Protein AF-A0AAQ1YKL6-F1 (afdb_monomer_lite)

Structure (mmCIF, N/CA/C/O backbone):
data_AF-A0AAQ1YKL6-F1
#
_entry.id   AF-A0AAQ1YKL6-F1
#
loop_
_atom_site.group_PDB
_atom_site.id
_atom_site.type_symbol
_atom_site.label_atom_id
_atom_site.label_alt_id
_atom_site.label_comp_id
_atom_site.label_asym_id
_atom_site.label_entity_id
_atom_site.label_seq_id
_atom_site.pdbx_PDB_ins_code
_atom_site.Cartn_x
_atom_site.Cartn_y
_atom_site.Cartn_z
_atom_site.occupancy
_atom_site.B_iso_or_equiv
_atom_site.auth_seq_id
_atom_site.auth_comp_id
_atom_site.auth_asym_id
_atom_site.auth_atom_id
_atom_site.pdbx_PDB_model_num
ATOM 1 N N . MET A 1 1 ? 1.219 -21.264 14.085 1.00 47.34 1 MET A N 1
ATOM 2 C CA . MET A 1 1 ? 1.296 -19.941 13.429 1.00 47.34 1 MET A CA 1
ATOM 3 C C . MET A 1 1 ? -0.102 -19.553 12.994 1.00 47.34 1 MET A C 1
ATOM 5 O O . MET A 1 1 ? -0.696 -20.276 12.204 1.00 47.34 1 MET A O 1
ATOM 9 N N . GLU A 1 2 ? -0.640 -18.471 13.542 1.00 54.31 2 GLU A N 1
ATOM 10 C CA . GLU A 1 2 ? -1.923 -17.916 13.110 1.00 54.31 2 GLU A CA 1
ATOM 11 C C . GLU A 1 2 ? -1.745 -17.286 11.718 1.00 54.31 2 GLU A C 1
ATOM 13 O O . GLU A 1 2 ? -0.848 -16.464 11.514 1.00 54.31 2 GLU A O 1
ATOM 18 N N . LYS A 1 3 ? -2.526 -17.730 10.726 1.00 55.81 3 LYS A N 1
ATOM 19 C CA . LYS A 1 3 ? -2.453 -17.190 9.361 1.00 55.81 3 LYS A CA 1
ATOM 20 C C . LYS A 1 3 ? -3.127 -15.819 9.344 1.00 55.81 3 LYS A C 1
ATOM 22 O O . LYS A 1 3 ? -4.348 -15.736 9.400 1.00 55.81 3 LYS A O 1
ATOM 27 N N . LYS A 1 4 ? -2.331 -14.755 9.264 1.00 84.19 4 LYS A N 1
ATOM 28 C CA . LYS A 1 4 ? -2.825 -13.380 9.109 1.00 84.19 4 LYS A CA 1
ATOM 29 C C . LYS A 1 4 ? -3.202 -13.101 7.650 1.00 84.19 4 LYS A C 1
ATOM 31 O O . LYS A 1 4 ? -2.571 -13.630 6.735 1.00 84.19 4 LYS A O 1
ATOM 36 N N . LEU A 1 5 ? -4.229 -12.278 7.435 1.00 92.19 5 LEU A N 1
ATOM 37 C CA . LEU A 1 5 ? -4.699 -11.899 6.101 1.00 92.19 5 LEU A CA 1
ATOM 38 C C . LEU A 1 5 ? -3.696 -10.955 5.420 1.00 92.19 5 LEU A C 1
ATOM 40 O O . LEU A 1 5 ? -3.274 -9.956 6.004 1.00 92.19 5 LEU A O 1
ATOM 44 N N . TYR A 1 6 ? -3.354 -11.248 4.167 1.00 93.38 6 TYR A N 1
ATOM 45 C CA . TYR A 1 6 ? -2.577 -10.367 3.298 1.00 93.38 6 TYR A CA 1
ATOM 46 C C . TYR A 1 6 ? -3.411 -9.991 2.075 1.00 93.38 6 TYR A C 1
ATOM 48 O O . TYR A 1 6 ? -3.956 -10.871 1.410 1.00 93.38 6 TYR A O 1
ATOM 56 N N . ILE A 1 7 ? -3.483 -8.697 1.760 1.00 93.75 7 ILE A N 1
ATOM 57 C CA . ILE A 1 7 ? -4.203 -8.180 0.593 1.00 93.75 7 ILE A CA 1
ATOM 58 C C . ILE A 1 7 ? -3.242 -7.354 -0.263 1.00 93.75 7 ILE A C 1
ATOM 60 O O . ILE A 1 7 ? -2.720 -6.329 0.175 1.00 93.75 7 ILE A O 1
ATOM 64 N N . GLY A 1 8 ? -3.035 -7.793 -1.502 1.00 92.44 8 GLY A N 1
ATOM 65 C CA . GLY A 1 8 ? -2.326 -7.035 -2.529 1.00 92.44 8 GLY A CA 1
ATOM 66 C C . GLY A 1 8 ? -3.311 -6.414 -3.515 1.00 92.44 8 GLY A C 1
ATOM 67 O O . GLY A 1 8 ? -4.251 -7.078 -3.946 1.00 92.44 8 GLY A O 1
ATOM 68 N N . ALA A 1 9 ? -3.092 -5.156 -3.888 1.00 91.81 9 ALA A N 1
ATOM 69 C CA . ALA A 1 9 ? -3.887 -4.468 -4.898 1.00 91.81 9 ALA A CA 1
ATOM 70 C C . ALA A 1 9 ? -2.993 -3.666 -5.851 1.00 91.81 9 ALA A C 1
ATOM 72 O O . ALA A 1 9 ? -2.009 -3.058 -5.431 1.00 91.81 9 ALA A O 1
ATOM 73 N N . HIS A 1 10 ? -3.362 -3.645 -7.130 1.00 90.44 10 HIS A N 1
ATOM 74 C CA . HIS A 1 10 ? -2.651 -2.921 -8.185 1.00 90.44 10 HIS A CA 1
ATOM 75 C C . HIS A 1 10 ? -3.596 -1.977 -8.928 1.00 90.44 10 HIS A C 1
ATOM 77 O O . HIS A 1 10 ? -4.768 -2.314 -9.126 1.00 90.44 10 HIS A O 1
ATOM 83 N N . SER A 1 11 ? -3.094 -0.807 -9.337 1.00 89.50 11 SER A N 1
ATOM 84 C CA . SER A 1 11 ? -3.822 0.138 -10.191 1.00 89.50 11 SER A CA 1
ATOM 85 C C . SER A 1 11 ? -5.205 0.485 -9.619 1.00 89.50 11 SER A C 1
ATOM 87 O O . SER A 1 11 ? -5.340 0.853 -8.453 1.00 89.50 11 SER A O 1
ATOM 89 N N . ARG A 1 12 ? -6.276 0.329 -10.401 1.00 90.94 12 ARG A N 1
ATOM 90 C CA . ARG A 1 12 ? -7.665 0.546 -9.962 1.00 90.94 12 ARG A CA 1
ATOM 91 C C . ARG A 1 12 ? -8.132 -0.433 -8.883 1.00 90.94 12 ARG A C 1
ATOM 93 O O . ARG A 1 12 ? -9.046 -0.097 -8.136 1.00 90.94 12 ARG A O 1
ATOM 100 N N . GLY A 1 13 ? -7.487 -1.588 -8.720 1.00 93.50 13 GLY A N 1
ATOM 101 C CA . GLY A 1 13 ? -7.752 -2.485 -7.592 1.00 93.50 13 GLY A CA 1
ATOM 102 C C . GLY A 1 13 ? -7.527 -1.802 -6.238 1.00 93.50 13 GLY A C 1
ATOM 103 O O . GLY A 1 13 ? -8.208 -2.119 -5.262 1.00 93.50 13 GLY A O 1
ATOM 104 N N . THR A 1 14 ? -6.643 -0.797 -6.173 1.00 95.25 14 THR A N 1
ATOM 105 C CA . THR A 1 14 ? -6.430 -0.020 -4.944 1.00 95.25 14 THR A CA 1
ATOM 106 C C . THR A 1 14 ? -7.623 0.877 -4.612 1.00 95.25 14 THR A C 1
ATOM 108 O O . THR A 1 14 ? -7.855 1.149 -3.438 1.00 95.25 14 THR A O 1
ATOM 111 N N . LEU A 1 15 ? -8.402 1.322 -5.610 1.00 95.56 15 LEU A N 1
ATOM 112 C CA . LEU A 1 15 ? -9.647 2.073 -5.390 1.00 95.56 15 LEU A CA 1
ATOM 113 C C . LEU A 1 15 ? -10.720 1.177 -4.787 1.00 95.56 15 LEU A C 1
ATOM 115 O O . LEU A 1 15 ? -11.360 1.568 -3.815 1.00 95.56 15 LEU A O 1
ATOM 119 N N . THR A 1 16 ? -10.872 -0.041 -5.310 1.00 97.38 16 THR A N 1
ATOM 120 C CA . THR A 1 16 ? -11.785 -1.038 -4.737 1.00 97.38 16 THR A CA 1
ATOM 121 C C . THR A 1 16 ? -11.442 -1.304 -3.276 1.00 97.38 16 THR A C 1
ATOM 123 O O . THR A 1 16 ? -12.320 -1.246 -2.417 1.00 97.38 16 THR A O 1
ATOM 126 N N . LEU A 1 17 ? -10.157 -1.511 -2.975 1.00 97.69 17 LEU A N 1
ATOM 127 C CA . LEU A 1 17 ? -9.702 -1.743 -1.607 1.00 97.69 17 LEU A CA 1
ATOM 128 C C . LEU A 1 17 ? -9.906 -0.516 -0.704 1.00 97.69 17 LEU A C 1
ATOM 130 O O . LEU A 1 17 ? -10.394 -0.656 0.412 1.00 97.69 17 LEU A O 1
ATOM 134 N N 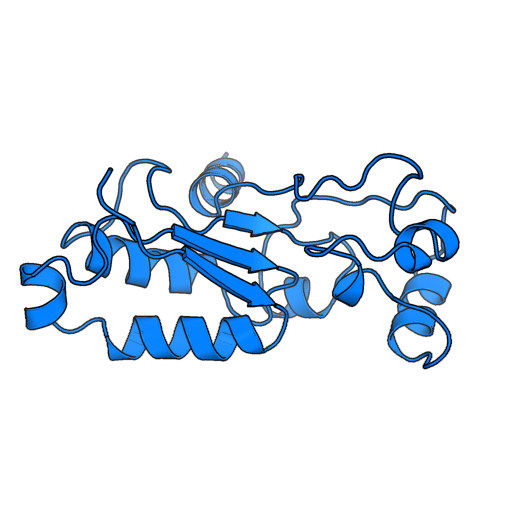. SER A 1 18 ? -9.597 0.691 -1.184 1.00 97.94 18 SER A N 1
ATOM 135 C CA . SER A 1 18 ? -9.833 1.933 -0.435 1.00 97.94 18 SER A CA 1
ATOM 136 C C . SER A 1 18 ? -11.320 2.148 -0.123 1.00 97.94 18 SER A C 1
ATOM 138 O O . SER A 1 18 ? -11.669 2.503 1.004 1.00 97.94 18 SER A O 1
ATOM 140 N N . ASN A 1 19 ? -12.205 1.867 -1.083 1.00 98.25 19 ASN A N 1
ATOM 141 C CA . ASN A 1 19 ? -13.651 1.938 -0.889 1.00 98.25 19 ASN A CA 1
ATOM 142 C C . ASN A 1 19 ? -14.144 0.889 0.113 1.00 98.25 19 ASN A C 1
ATOM 144 O O . ASN A 1 19 ? -14.964 1.214 0.968 1.00 98.25 19 ASN A O 1
ATOM 148 N N . ALA A 1 20 ? -13.618 -0.337 0.056 1.00 98.38 20 ALA A N 1
ATOM 149 C CA . ALA A 1 20 ? -13.939 -1.374 1.030 1.00 98.38 20 ALA A CA 1
ATOM 150 C C . ALA A 1 20 ? -13.523 -0.957 2.449 1.00 98.38 20 ALA A C 1
ATOM 152 O O . ALA A 1 20 ? -14.341 -1.019 3.362 1.00 98.38 20 ALA A O 1
ATOM 153 N N . LEU A 1 21 ? -12.297 -0.447 2.629 1.00 98.44 21 LEU A N 1
ATOM 154 C CA . LEU A 1 21 ? -11.830 0.074 3.919 1.00 98.44 21 LEU A CA 1
ATOM 155 C C . LEU A 1 21 ? -12.739 1.195 4.432 1.00 98.44 21 LEU A C 1
ATOM 157 O O . LEU A 1 21 ? -13.136 1.172 5.591 1.00 98.44 21 LEU A O 1
ATOM 161 N N . LYS A 1 22 ? -13.134 2.133 3.563 1.00 98.44 22 LYS A N 1
ATOM 162 C CA . LYS A 1 22 ? -14.062 3.214 3.918 1.00 98.44 22 LYS A CA 1
ATOM 163 C C . LYS A 1 22 ? -15.415 2.682 4.400 1.00 98.44 22 LYS A C 1
ATOM 165 O O . LYS A 1 22 ? -15.925 3.171 5.400 1.00 98.44 22 LYS A O 1
ATOM 170 N N . VAL A 1 23 ? -16.005 1.720 3.689 1.00 98.31 23 VAL A N 1
ATOM 171 C CA . VAL A 1 23 ? -17.316 1.142 4.042 1.00 98.31 23 VAL A CA 1
ATOM 172 C C . VAL A 1 23 ? -17.238 0.336 5.338 1.00 98.31 23 VAL A C 1
ATOM 174 O O . VAL A 1 23 ? -18.164 0.381 6.141 1.00 98.31 23 VAL A O 1
ATOM 177 N N . LEU A 1 24 ? -16.128 -0.369 5.570 1.00 98.19 24 LEU A N 1
ATOM 178 C CA . LEU A 1 24 ? -15.915 -1.140 6.794 1.00 98.19 24 LEU A CA 1
ATOM 179 C C . LEU A 1 24 ? -15.691 -0.263 8.032 1.00 98.19 24 LEU A C 1
ATOM 181 O O . LEU A 1 24 ? -15.839 -0.775 9.137 1.00 98.19 24 LEU A O 1
ATOM 185 N N . ASN A 1 25 ? -15.351 1.018 7.871 1.00 97.56 25 ASN A N 1
ATOM 186 C CA . ASN A 1 25 ? -14.958 1.940 8.939 1.00 97.56 25 ASN A CA 1
ATOM 187 C C . ASN A 1 25 ? -16.148 2.448 9.786 1.00 97.56 25 ASN A C 1
ATOM 189 O O . ASN A 1 25 ? -16.381 3.652 9.893 1.00 97.56 25 ASN A O 1
ATOM 193 N N . THR A 1 26 ? -16.915 1.517 10.354 1.00 98.25 26 THR A N 1
ATOM 194 C CA . THR A 1 26 ? -18.060 1.737 11.251 1.00 98.25 26 THR A CA 1
ATOM 195 C C . THR A 1 26 ? -17.646 1.570 12.712 1.00 98.25 26 THR A C 1
ATOM 197 O O . THR A 1 26 ? -16.746 0.783 13.002 1.00 98.25 26 THR A O 1
ATOM 200 N N . GLU A 1 27 ? -18.319 2.250 13.646 1.00 97.62 27 GLU A N 1
ATOM 201 C CA . GLU A 1 27 ? -17.987 2.209 15.085 1.00 97.62 27 GLU A CA 1
ATOM 202 C C . GLU A 1 27 ? -17.870 0.776 15.633 1.00 97.62 27 GLU A C 1
ATOM 204 O O . GLU A 1 27 ? -16.881 0.439 16.286 1.00 97.62 27 GLU A O 1
ATOM 209 N N . ASP A 1 28 ? -18.809 -0.101 15.270 1.00 98.19 28 ASP A N 1
ATOM 210 C CA . ASP A 1 28 ? -18.797 -1.516 15.654 1.00 98.19 28 ASP A CA 1
ATOM 211 C C . ASP A 1 28 ? -17.538 -2.258 15.184 1.00 98.19 28 ASP A C 1
ATOM 213 O O . ASP A 1 28 ? -16.965 -3.067 15.920 1.00 98.19 28 ASP A O 1
ATOM 217 N N . ASN A 1 29 ? -17.101 -2.011 13.947 1.00 98.25 29 ASN A N 1
ATOM 218 C CA . ASN A 1 29 ? -15.919 -2.657 13.379 1.00 98.25 29 ASN A CA 1
ATOM 219 C C . ASN A 1 29 ? -14.624 -2.095 13.971 1.00 98.25 29 ASN A C 1
ATOM 221 O O . ASN A 1 29 ? -13.659 -2.844 14.143 1.00 98.25 29 ASN A O 1
ATOM 225 N N . LEU A 1 30 ? -14.613 -0.806 14.324 1.00 97.38 30 LEU A N 1
ATOM 226 C CA . LEU A 1 30 ? -13.504 -0.176 15.039 1.00 97.38 30 LEU A CA 1
ATOM 227 C C . LEU A 1 30 ? -13.345 -0.767 16.442 1.00 97.38 30 LEU A C 1
ATOM 229 O O . LEU A 1 30 ? -12.240 -1.158 16.818 1.00 97.38 30 LEU A O 1
ATOM 233 N N . ALA A 1 31 ? -14.447 -0.909 17.187 1.00 97.31 31 ALA A N 1
ATOM 234 C CA . ALA A 1 31 ? -14.450 -1.505 18.523 1.00 97.31 31 ALA A CA 1
ATOM 235 C C . ALA A 1 31 ? -13.930 -2.952 18.508 1.00 97.31 31 ALA A C 1
ATOM 237 O O . ALA A 1 31 ? -13.173 -3.361 19.390 1.00 97.31 31 ALA A O 1
ATOM 238 N N . LYS A 1 32 ? -14.279 -3.711 17.461 1.00 97.44 32 LYS A N 1
ATOM 239 C CA . LYS A 1 32 ? -13.815 -5.091 17.245 1.00 97.44 32 LYS A CA 1
ATOM 240 C C . LYS A 1 32 ? -12.392 -5.186 16.698 1.00 97.44 32 LYS A C 1
ATOM 242 O O . LYS A 1 32 ? -11.858 -6.290 16.648 1.00 97.44 32 LYS A O 1
ATOM 247 N N . LYS A 1 33 ? -11.786 -4.070 16.270 1.00 97.06 33 LYS A N 1
ATOM 248 C CA . LYS A 1 33 ? -10.508 -4.051 15.540 1.00 97.06 33 LYS A CA 1
ATOM 249 C C . LYS A 1 33 ? -10.533 -5.054 14.385 1.00 97.06 33 LYS A C 1
ATOM 251 O O . LYS A 1 33 ? -9.654 -5.908 14.274 1.00 97.06 33 LYS A O 1
ATOM 256 N N . LEU A 1 34 ? -11.586 -4.974 13.567 1.00 97.31 34 LEU A N 1
ATOM 257 C CA . LEU A 1 34 ? -11.961 -5.990 12.577 1.00 97.31 34 LEU A CA 1
ATOM 258 C C . LEU A 1 34 ? -10.790 -6.478 11.709 1.00 97.31 34 LEU A C 1
ATOM 260 O O . LEU A 1 34 ? -10.743 -7.652 11.354 1.00 97.31 34 LEU A O 1
ATOM 264 N N . LEU A 1 35 ? -9.856 -5.591 11.357 1.00 96.56 35 LEU A N 1
ATOM 265 C CA . LEU A 1 35 ? -8.727 -5.909 10.481 1.00 96.56 35 LEU A CA 1
ATOM 266 C C . LEU A 1 35 ? -7.399 -6.068 11.227 1.00 96.56 35 LEU A C 1
ATOM 268 O O . LEU A 1 35 ? -6.340 -6.001 10.599 1.00 96.56 35 LEU A O 1
ATOM 272 N N . SER A 1 36 ? -7.418 -6.287 12.544 1.00 95.56 36 SER A N 1
ATOM 273 C CA . SER A 1 36 ? -6.201 -6.477 13.337 1.00 95.56 36 SER A CA 1
ATOM 274 C C . SER A 1 36 ? -5.295 -7.556 12.731 1.00 95.56 36 SER A C 1
ATOM 276 O O . SER A 1 36 ? -5.740 -8.637 12.348 1.00 95.56 36 SER A O 1
ATOM 278 N N . GLY A 1 37 ? -4.008 -7.238 12.579 1.00 92.81 37 GLY A N 1
ATOM 279 C CA . GLY A 1 37 ? -3.021 -8.128 11.964 1.00 92.81 37 GLY A CA 1
ATOM 280 C C . GLY A 1 37 ? -3.084 -8.247 10.434 1.00 92.81 37 GLY A C 1
ATOM 281 O O . GLY A 1 37 ? -2.220 -8.912 9.866 1.00 92.81 37 GLY A O 1
ATOM 282 N N . THR A 1 38 ? -4.038 -7.603 9.752 1.00 95.06 38 THR A N 1
ATOM 283 C CA . THR A 1 38 ? -4.109 -7.603 8.280 1.00 95.06 38 THR A CA 1
ATOM 284 C C . THR A 1 38 ? -2.969 -6.786 7.688 1.00 95.06 38 THR A C 1
ATOM 286 O O . THR A 1 38 ? -2.739 -5.656 8.103 1.00 95.06 38 THR A O 1
ATOM 289 N N . THR A 1 39 ? -2.282 -7.324 6.683 1.00 95.00 39 THR A N 1
ATOM 290 C CA . THR A 1 39 ? -1.259 -6.596 5.918 1.00 95.00 39 THR A CA 1
ATOM 291 C C . THR A 1 39 ? -1.808 -6.198 4.556 1.00 95.00 39 THR A C 1
ATOM 293 O O . THR A 1 39 ? -2.378 -7.031 3.852 1.00 95.00 39 THR A O 1
ATOM 296 N N . ILE A 1 40 ? -1.603 -4.940 4.160 1.00 95.81 40 ILE A N 1
ATOM 297 C CA . ILE A 1 40 ? -2.031 -4.427 2.856 1.00 95.81 40 ILE A CA 1
ATOM 298 C C . ILE A 1 40 ? -0.832 -3.881 2.080 1.00 95.81 40 ILE A C 1
ATOM 300 O O . ILE A 1 40 ? -0.044 -3.094 2.610 1.00 95.81 40 ILE A O 1
ATOM 304 N N . LYS A 1 41 ? -0.731 -4.270 0.804 1.00 93.75 41 LYS A N 1
ATOM 305 C CA . LYS A 1 41 ? 0.198 -3.692 -0.172 1.00 93.75 41 LYS A CA 1
ATOM 306 C C . LYS A 1 41 ? -0.566 -3.093 -1.352 1.00 93.75 41 LYS A C 1
ATOM 308 O O . LYS A 1 41 ? -1.412 -3.759 -1.948 1.00 93.75 41 LYS A O 1
ATOM 313 N N . MET A 1 42 ? -0.236 -1.857 -1.713 1.00 93.44 42 MET A N 1
ATOM 314 C CA . MET A 1 42 ? -0.790 -1.150 -2.868 1.00 93.44 42 MET A CA 1
ATOM 315 C C . MET A 1 42 ? 0.322 -0.786 -3.858 1.00 93.44 42 MET A C 1
ATOM 317 O O . MET A 1 42 ? 1.308 -0.153 -3.488 1.00 93.44 42 MET A O 1
ATOM 321 N N . VAL A 1 43 ? 0.158 -1.184 -5.118 1.00 90.38 43 VAL A N 1
ATOM 322 C CA . VAL A 1 43 ? 1.154 -1.010 -6.187 1.00 90.38 43 VAL A CA 1
ATOM 323 C C . VAL A 1 43 ? 0.574 -0.157 -7.310 1.00 90.38 43 VAL A C 1
ATOM 325 O O . VAL A 1 43 ? -0.549 -0.416 -7.742 1.00 90.38 43 VAL A O 1
ATOM 328 N N . GLY A 1 44 ? 1.316 0.851 -7.778 1.00 88.69 44 GLY A N 1
ATOM 329 C CA . GLY A 1 44 ? 0.828 1.816 -8.777 1.00 88.69 44 GLY A CA 1
ATOM 330 C C . GLY A 1 44 ? -0.567 2.362 -8.432 1.00 88.69 44 GLY A C 1
ATOM 331 O O . GLY A 1 44 ? -1.484 2.246 -9.245 1.00 88.69 44 GLY A O 1
ATOM 332 N N . PRO A 1 45 ? -0.801 2.825 -7.189 1.00 91.94 45 PRO A N 1
ATOM 333 C CA . PRO A 1 45 ? -2.148 3.046 -6.681 1.00 91.94 45 PRO A CA 1
ATOM 334 C C . PRO A 1 45 ? -2.873 4.182 -7.401 1.00 91.94 45 PRO A C 1
ATOM 336 O O . PRO A 1 45 ? -2.400 5.315 -7.430 1.00 91.94 45 PRO A O 1
ATOM 339 N N . ALA A 1 46 ? -4.092 3.901 -7.865 1.00 92.00 46 ALA A N 1
ATOM 340 C CA . ALA A 1 46 ? -5.033 4.931 -8.314 1.00 92.00 46 ALA A CA 1
ATOM 341 C C . ALA A 1 46 ? -5.779 5.604 -7.143 1.00 92.00 46 ALA A C 1
ATOM 343 O O . ALA A 1 46 ? -6.435 6.627 -7.316 1.00 92.00 46 ALA A O 1
ATOM 344 N N . ALA A 1 47 ? -5.718 5.011 -5.947 1.00 94.56 47 ALA A N 1
ATOM 345 C CA . ALA A 1 47 ? -6.334 5.546 -4.735 1.00 94.56 47 ALA A CA 1
ATOM 346 C C . ALA A 1 47 ? -5.379 6.476 -3.985 1.00 94.56 47 ALA A C 1
ATOM 348 O O . ALA A 1 47 ? -4.169 6.292 -4.051 1.00 94.56 47 ALA A O 1
ATOM 349 N N . ASN A 1 48 ? -5.915 7.396 -3.182 1.00 96.25 48 ASN A N 1
ATOM 350 C CA . ASN A 1 48 ? -5.118 8.114 -2.189 1.00 96.25 48 ASN A CA 1
ATOM 351 C C . ASN A 1 48 ? -4.755 7.155 -1.040 1.00 96.25 48 ASN A C 1
ATOM 353 O O . ASN A 1 48 ? -5.604 6.824 -0.204 1.00 96.25 48 ASN A O 1
ATOM 357 N N . VAL A 1 49 ? -3.501 6.693 -1.012 1.00 97.00 49 VAL A N 1
ATOM 358 C CA . VAL A 1 49 ? -3.053 5.666 -0.061 1.00 97.00 49 VAL A CA 1
ATOM 359 C C . VAL A 1 49 ? -3.004 6.202 1.365 1.00 97.00 49 VAL A C 1
ATOM 361 O O . VAL A 1 49 ? -3.365 5.474 2.281 1.00 97.00 49 VAL A O 1
ATOM 364 N N . THR A 1 50 ? -2.661 7.476 1.571 1.00 96.62 50 THR A N 1
ATOM 365 C CA . THR A 1 50 ? -2.676 8.103 2.905 1.00 96.62 50 THR A CA 1
ATOM 366 C C . THR A 1 50 ? -4.062 8.034 3.535 1.00 96.62 50 THR A C 1
ATOM 368 O O . THR A 1 50 ? -4.211 7.648 4.691 1.00 96.62 50 THR A O 1
ATOM 371 N N . ARG A 1 51 ? -5.103 8.347 2.758 1.00 96.88 51 ARG A N 1
ATOM 372 C CA . ARG A 1 51 ? -6.488 8.258 3.228 1.00 96.88 51 ARG A CA 1
ATOM 373 C C . ARG A 1 51 ? -6.907 6.813 3.496 1.00 96.88 51 ARG A C 1
ATOM 375 O O . ARG A 1 51 ? -7.551 6.547 4.507 1.00 96.88 51 ARG A O 1
ATOM 382 N N . ALA A 1 52 ? -6.564 5.890 2.597 1.00 98.00 52 ALA A N 1
ATOM 383 C CA . ALA A 1 52 ? -6.847 4.470 2.794 1.00 98.00 52 ALA A CA 1
ATOM 384 C C . ALA A 1 52 ? -6.170 3.926 4.065 1.00 98.00 52 ALA A C 1
ATOM 386 O O . ALA A 1 52 ? -6.756 3.119 4.784 1.00 98.00 52 ALA A O 1
ATOM 387 N N . ASP A 1 53 ? -4.963 4.404 4.359 1.00 98.06 53 ASP A N 1
ATOM 388 C CA . ASP A 1 53 ? -4.178 3.998 5.516 1.00 98.06 53 ASP A CA 1
ATOM 389 C C . ASP A 1 53 ? -4.781 4.465 6.843 1.00 98.06 53 ASP A C 1
ATOM 391 O O . ASP A 1 53 ? -4.760 3.696 7.800 1.00 98.06 53 ASP A O 1
ATOM 395 N N . GLY A 1 54 ? -5.395 5.653 6.883 1.00 97.88 54 GLY A N 1
ATOM 396 C CA . GLY A 1 54 ? -6.169 6.114 8.044 1.00 97.88 54 GLY A CA 1
ATOM 397 C C . GLY A 1 54 ? -7.343 5.183 8.369 1.00 97.88 54 GLY A C 1
ATOM 398 O O . GLY A 1 54 ? -7.496 4.742 9.506 1.00 97.88 54 GLY A O 1
ATOM 399 N N . TYR A 1 55 ? -8.113 4.762 7.356 1.00 98.38 55 TYR A N 1
ATOM 400 C CA . TYR A 1 55 ? -9.178 3.767 7.560 1.00 98.38 55 TYR A CA 1
ATOM 401 C C . TYR A 1 55 ? -8.626 2.435 8.078 1.00 98.38 55 TYR A C 1
ATOM 403 O O . TYR A 1 55 ? -9.143 1.876 9.043 1.00 98.38 55 TYR A O 1
ATOM 411 N N . LEU A 1 56 ? -7.541 1.931 7.476 1.00 98.38 56 LEU A N 1
ATOM 412 C CA . LEU A 1 56 ? -6.904 0.700 7.944 1.00 98.38 56 LEU A CA 1
ATOM 413 C C . LEU A 1 56 ? -6.408 0.833 9.391 1.00 98.38 56 LEU A C 1
ATOM 415 O O . LEU A 1 56 ? -6.552 -0.106 10.168 1.00 98.38 56 LEU A O 1
ATOM 419 N N . SER A 1 57 ? -5.854 1.989 9.762 1.00 98.12 57 SER A N 1
ATOM 420 C CA . SER A 1 57 ? -5.375 2.262 11.117 1.00 98.12 57 SER A CA 1
ATOM 421 C C . SER A 1 57 ? -6.476 2.093 12.151 1.00 98.12 57 SER A C 1
ATOM 423 O O . SER A 1 57 ? -6.310 1.373 13.144 1.00 98.12 57 SER A O 1
ATOM 425 N N . GLN A 1 58 ? -7.606 2.751 11.900 1.00 98.06 58 GLN A N 1
ATOM 426 C CA . GLN A 1 58 ? -8.763 2.686 12.773 1.00 98.06 58 GLN A CA 1
ATOM 427 C C . GLN A 1 58 ? -9.278 1.244 12.834 1.00 98.06 58 GLN A C 1
ATOM 429 O O . GLN A 1 58 ? -9.470 0.709 13.923 1.00 98.06 58 GLN A O 1
ATOM 434 N N . LEU A 1 59 ? -9.390 0.558 11.695 1.00 98.00 59 LEU A N 1
ATO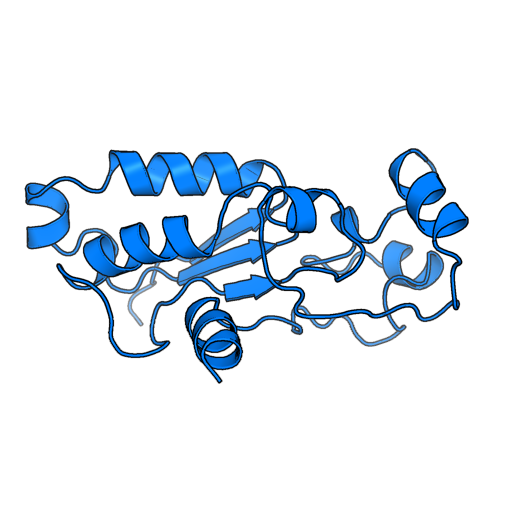M 435 C CA . LEU A 1 59 ? -9.849 -0.835 11.632 1.00 98.00 59 LEU A CA 1
ATOM 436 C C . LEU A 1 59 ? -8.901 -1.846 12.294 1.00 98.00 59 LEU A C 1
ATOM 438 O O . LEU A 1 59 ? -9.348 -2.916 12.703 1.00 98.00 59 LEU A O 1
ATOM 442 N N . GLN A 1 60 ? -7.606 -1.546 12.402 1.00 97.12 60 GLN A N 1
ATOM 443 C CA . GLN A 1 60 ? -6.617 -2.413 13.053 1.00 97.12 60 GLN A CA 1
ATOM 444 C C . GLN A 1 60 ? -6.496 -2.165 14.559 1.00 97.12 60 GLN A C 1
ATOM 446 O O . GLN A 1 60 ? -6.191 -3.095 15.310 1.00 97.12 60 GLN A O 1
ATOM 451 N N . THR A 1 61 ? -6.671 -0.917 15.001 1.00 96.19 61 THR A N 1
ATOM 452 C CA . THR A 1 61 ? -6.296 -0.495 16.363 1.00 96.19 61 THR A CA 1
ATOM 453 C C . THR A 1 61 ? -7.443 0.120 17.166 1.00 96.19 61 THR A C 1
ATOM 455 O O . THR A 1 61 ? -7.328 0.244 18.386 1.00 96.19 61 THR A O 1
ATOM 458 N N . GLY A 1 62 ? -8.546 0.472 16.505 1.00 96.62 62 GLY A N 1
ATOM 459 C CA . GLY A 1 62 ? -9.656 1.259 17.044 1.00 96.62 62 GLY A CA 1
ATOM 460 C C . GLY A 1 62 ? -9.413 2.774 17.023 1.00 96.62 62 GLY A C 1
ATOM 461 O O . GLY A 1 62 ? -10.270 3.524 17.476 1.00 96.62 62 GLY A O 1
ATOM 462 N N . LYS A 1 63 ? -8.251 3.241 16.542 1.00 95.19 63 LYS A N 1
ATOM 463 C CA . LYS A 1 63 ? -7.867 4.663 16.503 1.00 95.19 63 LYS A CA 1
ATOM 464 C C . LYS A 1 63 ? -6.824 4.958 15.416 1.00 95.19 63 LYS A C 1
ATOM 466 O O . LYS A 1 63 ? -6.383 4.073 14.684 1.00 95.19 63 LYS A O 1
ATOM 471 N N . GLU A 1 64 ? -6.408 6.215 15.310 1.00 93.94 64 GLU A N 1
ATOM 472 C CA . GLU A 1 64 ? -5.253 6.578 14.484 1.00 93.94 64 GLU A CA 1
ATOM 473 C C . GLU A 1 64 ? -3.948 6.038 15.087 1.00 93.94 64 GLU A C 1
ATOM 475 O O . GLU A 1 64 ? -3.719 6.105 16.301 1.00 93.94 64 GLU A O 1
ATOM 480 N N . ARG A 1 65 ? -3.092 5.478 14.231 1.00 92.69 65 ARG A N 1
ATOM 481 C CA . ARG A 1 65 ? -1.811 4.884 14.602 1.00 92.69 65 ARG A CA 1
ATOM 482 C C . ARG A 1 65 ? -0.759 5.970 14.733 1.00 92.69 65 ARG A C 1
ATOM 484 O O . ARG A 1 65 ? -0.795 6.994 14.058 1.00 92.69 65 ARG A O 1
ATOM 491 N N . THR A 1 66 ? 0.222 5.709 15.583 1.00 92.56 66 THR A N 1
ATOM 492 C CA . THR A 1 66 ? 1.340 6.624 15.844 1.00 92.56 66 THR A CA 1
ATOM 493 C C . THR A 1 66 ? 2.682 6.073 15.366 1.00 92.56 66 THR A C 1
ATOM 495 O O . THR A 1 66 ? 3.691 6.770 15.443 1.00 92.56 66 THR A O 1
ATOM 498 N N . THR A 1 67 ? 2.703 4.837 14.867 1.00 93.75 67 THR A N 1
ATOM 499 C CA . THR A 1 67 ? 3.884 4.147 14.337 1.00 93.75 67 THR A CA 1
ATOM 500 C C . THR A 1 67 ? 3.586 3.614 12.936 1.00 93.75 67 THR A C 1
ATOM 502 O O . THR A 1 67 ? 2.432 3.577 12.514 1.00 93.75 67 THR A O 1
ATOM 505 N N . SER A 1 68 ? 4.616 3.187 12.202 1.00 93.94 68 SER A N 1
ATOM 506 C CA . SER A 1 68 ? 4.458 2.589 10.870 1.00 93.94 68 SER A CA 1
ATOM 507 C C . SER A 1 68 ? 3.929 1.149 10.894 1.00 93.94 68 SER A C 1
ATOM 509 O O . SER A 1 68 ? 3.620 0.604 9.833 1.00 93.94 68 SER A O 1
ATOM 511 N N . ASP A 1 69 ? 3.799 0.526 12.071 1.00 94.19 69 ASP A N 1
ATOM 512 C CA . ASP A 1 69 ? 3.351 -0.863 12.177 1.00 94.19 69 ASP A CA 1
ATOM 513 C C . ASP A 1 69 ? 1.916 -1.029 11.652 1.00 94.19 69 ASP A C 1
ATOM 515 O O . ASP A 1 69 ? 1.007 -0.255 11.966 1.00 94.19 69 ASP A O 1
ATOM 519 N N . GLY A 1 70 ? 1.730 -2.026 10.787 1.00 93.50 70 GLY A N 1
ATOM 520 C CA . GLY A 1 70 ? 0.470 -2.278 10.087 1.00 93.50 70 GLY A CA 1
ATOM 521 C C . GLY A 1 70 ? 0.072 -1.248 9.017 1.00 93.50 70 GLY A C 1
ATOM 522 O O . GLY A 1 70 ? -0.981 -1.430 8.405 1.00 93.50 70 GLY A O 1
ATOM 523 N N . SER A 1 71 ? 0.874 -0.203 8.764 1.00 97.44 71 SER A N 1
ATOM 524 C CA . SER A 1 71 ? 0.601 0.789 7.711 1.00 97.44 71 SER A CA 1
ATOM 525 C C . SER A 1 71 ? 0.674 0.168 6.312 1.00 97.44 71 SER A C 1
ATOM 527 O O . SER A 1 71 ? 1.448 -0.761 6.056 1.00 97.44 71 SER A O 1
ATOM 529 N N . ILE A 1 72 ? -0.138 0.691 5.389 1.00 97.19 72 ILE A N 1
ATOM 530 C CA . ILE A 1 72 ? -0.160 0.254 3.995 1.00 97.19 72 ILE A CA 1
ATOM 531 C C . ILE A 1 72 ? 1.232 0.414 3.388 1.00 97.19 72 ILE A C 1
ATOM 533 O O . ILE A 1 72 ? 1.835 1.492 3.395 1.00 97.19 72 ILE A O 1
ATOM 537 N N . ARG A 1 73 ? 1.714 -0.682 2.803 1.00 95.06 73 ARG A N 1
ATOM 538 C CA . ARG A 1 73 ? 2.971 -0.732 2.060 1.00 95.06 73 ARG A CA 1
ATOM 539 C C . ARG A 1 73 ? 2.685 -0.274 0.635 1.00 95.06 73 ARG A C 1
ATOM 541 O O . ARG A 1 73 ? 1.832 -0.851 -0.037 1.00 95.06 73 ARG A O 1
ATOM 548 N N . ILE A 1 74 ? 3.361 0.773 0.185 1.00 92.94 74 ILE A N 1
ATOM 549 C CA . ILE A 1 74 ? 3.184 1.354 -1.144 1.00 92.94 74 ILE A CA 1
ATOM 550 C C . ILE A 1 74 ? 4.410 1.087 -2.006 1.00 92.94 74 ILE A C 1
ATOM 552 O O . ILE A 1 74 ? 5.542 1.222 -1.549 1.00 92.94 74 ILE A O 1
ATOM 556 N N . GLU A 1 75 ? 4.168 0.743 -3.265 1.00 90.06 75 GLU A N 1
ATOM 557 C CA . GLU A 1 75 ? 5.170 0.730 -4.325 1.00 90.06 75 GLU A CA 1
ATOM 558 C C . GLU A 1 75 ? 4.663 1.606 -5.475 1.00 90.06 75 GLU A C 1
ATOM 560 O O . GLU A 1 75 ? 3.596 1.345 -6.036 1.00 90.06 75 GLU A O 1
ATOM 565 N N . ASN A 1 76 ? 5.384 2.684 -5.782 1.00 88.94 76 ASN A N 1
ATOM 566 C CA . ASN A 1 76 ? 4.939 3.677 -6.754 1.00 88.94 76 ASN A CA 1
ATOM 567 C C . ASN A 1 76 ? 6.123 4.334 -7.473 1.00 88.94 76 ASN A C 1
ATOM 569 O O . ASN A 1 76 ? 7.166 4.589 -6.866 1.00 88.94 76 ASN A O 1
ATOM 573 N N . HIS A 1 77 ? 5.949 4.656 -8.752 1.00 86.56 77 HIS A N 1
ATOM 574 C CA . HIS A 1 77 ? 7.003 5.240 -9.577 1.00 86.56 77 HIS A CA 1
ATOM 575 C C . HIS A 1 77 ? 6.843 6.747 -9.727 1.00 86.56 77 HIS A C 1
ATOM 577 O O . HIS A 1 77 ? 5.741 7.244 -9.945 1.00 86.56 77 HIS A O 1
ATOM 583 N N . ALA A 1 78 ? 7.958 7.478 -9.731 1.00 86.12 78 ALA A N 1
ATOM 584 C CA . ALA A 1 78 ? 7.973 8.934 -9.913 1.00 86.12 78 ALA A CA 1
ATOM 585 C C . ALA A 1 78 ? 7.412 9.417 -11.262 1.00 86.12 78 ALA A C 1
ATOM 587 O O . ALA A 1 78 ? 7.139 10.598 -11.440 1.00 86.12 78 ALA A O 1
ATOM 588 N N . SER A 1 79 ? 7.274 8.519 -12.233 1.00 81.25 79 SER A N 1
ATOM 589 C CA . SER A 1 79 ? 6.722 8.806 -13.563 1.00 81.25 79 SER A CA 1
ATOM 590 C C . SER A 1 79 ? 5.460 8.005 -13.872 1.00 81.25 79 SER A C 1
ATOM 592 O O . SER A 1 79 ? 5.072 7.948 -15.031 1.00 81.25 79 SER A O 1
ATOM 594 N N . ASP A 1 80 ? 4.848 7.362 -12.873 1.00 81.94 80 ASP A N 1
ATOM 595 C CA . ASP A 1 80 ? 3.538 6.734 -13.042 1.00 81.94 80 ASP A CA 1
ATOM 596 C C . ASP A 1 80 ? 2.437 7.801 -12.889 1.00 81.94 80 ASP A C 1
ATOM 598 O O . ASP A 1 80 ? 2.191 8.272 -11.772 1.00 81.94 80 ASP A O 1
ATOM 602 N N . PRO A 1 81 ? 1.755 8.203 -13.978 1.00 77.44 81 PRO A N 1
ATOM 603 C CA . PRO A 1 81 ? 0.727 9.232 -13.911 1.00 77.44 81 PRO A CA 1
ATOM 604 C C . PRO A 1 81 ? -0.470 8.809 -13.056 1.00 77.44 81 PRO A C 1
ATOM 606 O O . PRO A 1 81 ? -1.101 9.673 -12.458 1.00 77.44 81 PRO A O 1
ATOM 609 N N . VAL A 1 82 ? -0.772 7.511 -12.931 1.00 81.19 82 VAL A N 1
ATOM 610 C CA . VAL A 1 82 ? -1.880 7.037 -12.087 1.00 81.19 82 VAL A CA 1
ATOM 611 C C . VAL A 1 82 ? -1.563 7.288 -10.613 1.00 81.19 82 VAL A C 1
ATOM 613 O O . VAL A 1 82 ? -2.387 7.849 -9.888 1.00 81.19 82 VAL A O 1
ATOM 616 N N . GLY A 1 83 ? -0.341 6.952 -10.190 1.00 78.75 83 GLY A N 1
ATOM 617 C CA . GLY A 1 83 ? 0.151 7.230 -8.842 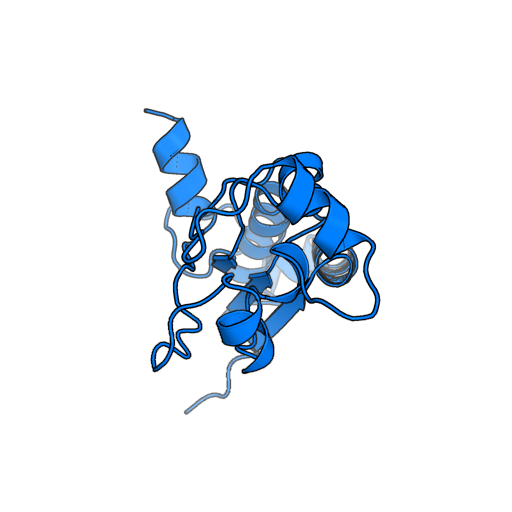1.00 78.75 83 GLY A CA 1
ATOM 618 C C . GLY A 1 83 ? 0.200 8.726 -8.522 1.00 78.75 83 GLY A C 1
ATOM 619 O O . GLY A 1 83 ? -0.190 9.132 -7.424 1.00 78.75 83 GLY A O 1
ATOM 620 N N . ILE A 1 84 ? 0.623 9.544 -9.492 1.00 80.88 84 ILE A N 1
ATOM 621 C CA . ILE A 1 84 ? 0.662 11.012 -9.382 1.00 80.88 84 ILE A CA 1
ATOM 622 C C . ILE A 1 84 ? -0.751 11.587 -9.233 1.00 80.88 84 ILE A C 1
ATOM 624 O O . ILE A 1 84 ? -0.987 12.387 -8.329 1.00 80.88 84 ILE A O 1
ATOM 628 N N . LEU A 1 85 ? -1.703 11.157 -10.067 1.00 80.69 85 LEU A N 1
ATOM 629 C CA . LEU A 1 85 ? -3.102 11.595 -9.992 1.00 80.69 85 LEU A CA 1
ATOM 630 C C . LEU A 1 85 ? -3.758 11.200 -8.662 1.00 80.69 85 LEU A C 1
ATOM 632 O O . LEU A 1 85 ? -4.555 11.960 -8.118 1.00 80.69 85 LEU A O 1
ATOM 636 N N . GLY A 1 86 ? -3.386 10.046 -8.102 1.00 79.06 86 GLY A N 1
ATOM 637 C CA . GLY A 1 86 ? -3.797 9.626 -6.759 1.00 79.06 86 GLY A CA 1
ATOM 638 C C . GLY A 1 86 ? -3.159 10.429 -5.613 1.00 79.06 86 GLY A C 1
ATOM 639 O O . GLY A 1 86 ? -3.530 10.228 -4.456 1.00 79.06 86 GLY A O 1
ATOM 640 N N . GLY A 1 87 ? -2.213 11.330 -5.909 1.00 85.81 87 GLY A N 1
ATOM 641 C CA . GLY A 1 87 ? -1.481 12.137 -4.927 1.00 85.81 87 GLY A CA 1
ATOM 642 C C . GLY A 1 87 ? -0.433 11.347 -4.139 1.00 85.81 87 GLY A C 1
ATOM 643 O O . GLY A 1 87 ? -0.034 11.755 -3.044 1.00 85.81 87 GLY A O 1
ATOM 644 N N . ASN A 1 88 ? -0.005 10.196 -4.655 1.00 91.69 88 ASN A N 1
ATOM 645 C CA . ASN A 1 88 ? 0.836 9.275 -3.909 1.00 91.69 88 ASN A CA 1
ATOM 646 C C . ASN A 1 88 ? 2.327 9.602 -4.067 1.00 91.69 88 ASN A C 1
ATOM 648 O O . ASN A 1 88 ? 2.786 9.904 -5.169 1.00 91.69 88 ASN A O 1
ATOM 652 N N . PRO A 1 89 ? 3.119 9.513 -2.984 1.00 90.62 89 PRO A N 1
ATOM 653 C CA . PRO A 1 89 ? 4.570 9.624 -3.077 1.00 90.62 89 PRO A CA 1
ATOM 654 C C . PRO A 1 89 ? 5.152 8.508 -3.950 1.00 90.62 89 PRO A C 1
ATOM 656 O O . PRO A 1 89 ? 4.631 7.392 -3.988 1.00 90.62 89 PRO A O 1
ATOM 659 N N . ALA A 1 90 ? 6.249 8.811 -4.637 1.00 89.50 90 ALA A N 1
ATOM 660 C CA . ALA A 1 90 ? 7.053 7.807 -5.313 1.00 89.50 90 ALA A CA 1
ATOM 661 C C . ALA A 1 90 ? 7.948 7.079 -4.306 1.00 89.50 90 ALA A C 1
ATOM 663 O O . ALA A 1 90 ? 8.441 7.677 -3.349 1.00 89.50 90 ALA A O 1
ATOM 664 N N . THR A 1 91 ? 8.187 5.797 -4.546 1.00 87.44 91 THR A N 1
ATOM 665 C CA . THR A 1 91 ? 9.152 4.987 -3.797 1.00 87.44 91 THR A CA 1
ATOM 666 C C . THR A 1 91 ? 10.353 4.578 -4.642 1.00 87.44 91 THR A C 1
ATOM 668 O O . THR A 1 91 ? 11.355 4.119 -4.099 1.00 87.44 91 THR A O 1
ATOM 671 N N . THR A 1 92 ? 10.274 4.783 -5.958 1.00 83.12 92 THR A N 1
ATOM 672 C CA . THR A 1 92 ? 11.360 4.556 -6.910 1.00 83.12 92 THR A CA 1
ATOM 673 C C . THR A 1 92 ? 11.251 5.496 -8.117 1.00 83.12 92 THR A C 1
ATOM 675 O O . THR A 1 92 ? 10.202 6.088 -8.392 1.00 83.12 92 THR A O 1
ATOM 678 N N . SER A 1 93 ? 12.359 5.626 -8.837 1.00 82.62 93 SER A N 1
ATOM 679 C CA . SER A 1 93 ? 12.498 6.352 -10.100 1.00 82.62 93 SER A CA 1
ATOM 680 C C . SER A 1 93 ? 13.369 5.574 -11.098 1.00 82.62 93 SER A C 1
ATOM 682 O O . SER A 1 93 ? 14.066 6.182 -11.912 1.00 82.62 93 SER A O 1
ATOM 684 N N . GLU A 1 94 ? 13.418 4.245 -10.966 1.00 77.94 94 GLU A N 1
ATOM 685 C CA . GLU A 1 94 ? 14.254 3.369 -11.791 1.00 77.94 94 GLU A CA 1
ATOM 686 C C . GLU A 1 94 ? 13.979 3.552 -13.292 1.00 77.94 94 GLU A C 1
ATOM 688 O O . GLU A 1 94 ? 12.841 3.555 -13.757 1.00 77.94 94 GLU A O 1
ATOM 693 N N . ASN A 1 95 ? 15.050 3.712 -14.069 1.00 76.38 95 ASN A N 1
ATOM 694 C CA . ASN A 1 95 ? 14.983 3.919 -15.512 1.00 76.38 95 ASN A CA 1
ATOM 695 C C . ASN A 1 95 ? 16.256 3.385 -16.176 1.00 76.38 95 ASN A C 1
ATOM 697 O O . ASN A 1 95 ? 17.133 4.142 -16.589 1.00 76.38 95 ASN A O 1
ATOM 701 N N . ASN A 1 96 ? 16.381 2.065 -16.249 1.00 75.62 96 ASN A N 1
ATOM 702 C CA . ASN A 1 96 ? 17.655 1.413 -16.560 1.00 75.62 96 ASN A CA 1
ATOM 703 C C . ASN A 1 96 ? 18.095 1.560 -18.019 1.00 75.62 96 ASN A C 1
ATOM 705 O O . ASN A 1 96 ? 19.276 1.426 -18.320 1.00 75.62 96 ASN A O 1
ATOM 709 N N . LEU A 1 97 ? 17.156 1.849 -18.922 1.00 79.88 97 LEU A N 1
ATOM 710 C CA . LEU A 1 97 ? 17.448 2.147 -20.326 1.00 79.88 97 LEU A CA 1
ATOM 711 C C . LEU A 1 97 ? 17.462 3.653 -20.621 1.00 79.88 97 LEU A C 1
ATOM 713 O O . LEU A 1 97 ? 17.444 4.038 -21.787 1.00 79.88 97 LEU A O 1
ATOM 717 N N . ASN A 1 98 ? 17.476 4.508 -19.588 1.00 80.94 98 ASN A N 1
ATOM 718 C CA . ASN A 1 98 ? 17.456 5.968 -19.722 1.00 80.94 98 ASN A CA 1
ATOM 719 C C . ASN A 1 98 ? 16.347 6.470 -20.664 1.00 80.94 98 ASN A C 1
ATOM 721 O O . ASN A 1 98 ? 16.533 7.422 -21.424 1.00 80.94 98 ASN A O 1
ATOM 725 N N . LYS A 1 99 ? 15.171 5.830 -20.617 1.00 80.31 99 LYS A N 1
ATOM 726 C CA . LYS A 1 99 ? 14.036 6.179 -21.469 1.00 80.31 99 LYS A CA 1
ATOM 727 C C . LYS A 1 99 ? 13.605 7.616 -21.211 1.00 80.31 99 LYS A C 1
ATOM 729 O O . LYS A 1 99 ? 13.421 8.032 -20.061 1.00 80.31 99 LYS A O 1
ATOM 734 N N . SER A 1 100 ? 13.396 8.368 -22.287 1.00 82.62 100 SER A N 1
ATOM 735 C CA . SER A 1 100 ? 12.869 9.726 -22.197 1.00 82.62 100 SER A CA 1
ATOM 736 C C . SER A 1 100 ? 11.445 9.718 -21.627 1.00 82.62 100 SER A C 1
ATOM 738 O O . SER A 1 100 ? 10.764 8.691 -21.576 1.00 82.62 100 SER A O 1
ATOM 740 N N . TRP A 1 101 ? 10.960 10.870 -21.164 1.00 77.94 101 TRP A N 1
ATOM 741 C CA . TRP A 1 101 ? 9.564 10.996 -20.723 1.00 77.94 101 TRP A CA 1
ATOM 742 C C . TRP A 1 101 ? 8.563 10.652 -21.846 1.00 77.94 101 TRP A C 1
ATOM 744 O O . TRP A 1 101 ? 7.558 9.991 -21.585 1.00 77.94 101 TRP A O 1
ATOM 754 N N . LEU A 1 102 ? 8.887 10.997 -23.100 1.00 79.88 102 LEU A N 1
ATOM 755 C CA . LEU A 1 102 ? 8.065 10.666 -24.268 1.00 79.88 102 LEU A CA 1
ATOM 756 C C . LEU A 1 102 ? 8.000 9.151 -24.511 1.00 79.88 102 LEU A C 1
ATOM 758 O O . LEU A 1 102 ? 6.917 8.613 -24.710 1.00 79.88 102 LEU A O 1
ATOM 762 N N . GLN A 1 103 ? 9.140 8.455 -24.434 1.00 80.31 103 GLN A N 1
ATOM 763 C CA . GLN A 1 103 ? 9.194 6.996 -24.592 1.00 80.31 103 GLN A CA 1
ATOM 764 C C . GLN A 1 103 ? 8.404 6.277 -23.496 1.00 80.31 103 GLN A C 1
ATOM 766 O O . GLN A 1 103 ? 7.640 5.367 -23.791 1.00 80.31 103 GLN A O 1
ATOM 771 N N . ARG A 1 104 ? 8.532 6.726 -22.242 1.00 79.00 104 ARG A N 1
ATOM 772 C CA . ARG A 1 104 ? 7.792 6.142 -21.114 1.00 79.00 104 ARG A CA 1
ATOM 773 C C . ARG A 1 104 ? 6.286 6.345 -21.237 1.00 79.00 104 ARG A C 1
ATOM 775 O O . ARG A 1 104 ? 5.527 5.447 -20.899 1.00 79.00 104 ARG A O 1
ATOM 782 N N . THR A 1 105 ? 5.868 7.498 -21.756 1.00 72.88 105 THR A N 1
ATOM 783 C CA . THR A 1 105 ? 4.456 7.776 -22.041 1.00 72.88 105 THR A CA 1
ATOM 784 C C . THR A 1 105 ? 3.953 6.915 -23.199 1.00 72.88 105 THR A C 1
ATOM 786 O O . THR A 1 105 ? 2.889 6.326 -23.082 1.00 72.88 105 THR A O 1
ATOM 789 N N . ALA A 1 106 ? 4.721 6.770 -24.285 1.00 76.38 106 A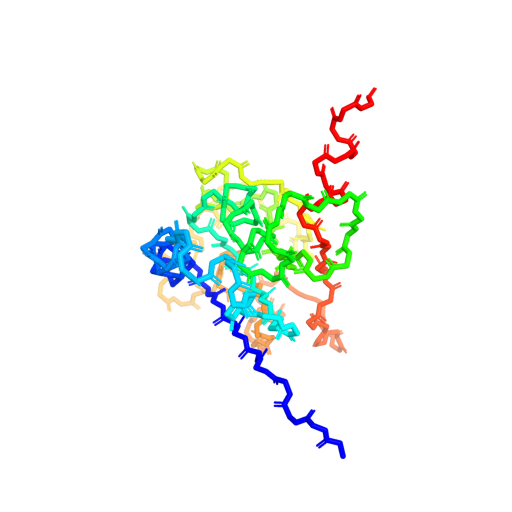LA A N 1
ATOM 790 C CA . ALA A 1 106 ? 4.349 5.917 -25.417 1.00 76.38 106 ALA A CA 1
ATOM 791 C C . ALA A 1 106 ? 4.201 4.440 -25.014 1.00 76.38 106 ALA A C 1
ATOM 793 O O . ALA A 1 106 ? 3.244 3.786 -25.418 1.00 76.38 106 ALA A O 1
ATOM 794 N N . ASP A 1 107 ? 5.094 3.938 -24.158 1.00 80.06 107 ASP A N 1
ATOM 795 C CA . ASP A 1 107 ? 5.021 2.571 -23.638 1.00 80.06 107 ASP A CA 1
ATOM 796 C C . ASP A 1 107 ? 3.755 2.327 -22.785 1.00 80.06 107 ASP A C 1
ATOM 798 O O . ASP A 1 107 ? 3.322 1.190 -22.655 1.00 80.06 107 ASP A O 1
ATOM 802 N N . MET A 1 108 ? 3.119 3.362 -22.215 1.00 72.12 108 MET A N 1
ATOM 803 C CA . MET A 1 108 ? 1.839 3.210 -21.499 1.00 72.12 108 MET A CA 1
ATOM 804 C C . MET A 1 108 ? 0.647 2.925 -22.416 1.00 72.12 108 MET A C 1
ATOM 806 O O . MET A 1 108 ? -0.363 2.413 -21.939 1.00 72.12 108 MET A O 1
ATOM 810 N N . PHE A 1 109 ? 0.757 3.273 -23.697 1.00 76.12 109 PHE A N 1
ATOM 811 C CA . PHE A 1 109 ? -0.293 3.105 -24.704 1.00 76.12 109 PHE A CA 1
ATOM 812 C C . PHE A 1 109 ? 0.067 2.042 -25.750 1.00 76.12 109 PHE A C 1
ATOM 814 O O . PHE A 1 109 ? -0.608 1.932 -26.770 1.00 76.12 109 PHE A O 1
ATOM 821 N N . SER A 1 110 ? 1.147 1.291 -25.525 1.00 72.00 110 SER A N 1
ATOM 822 C CA . SER A 1 110 ? 1.590 0.215 -26.404 1.00 72.00 110 SER A CA 1
ATOM 823 C C . SER A 1 110 ? 1.052 -1.125 -25.915 1.00 72.00 110 SER A C 1
ATOM 825 O O . SER A 1 110 ? 1.149 -1.434 -24.731 1.00 72.00 110 SER A O 1
ATOM 827 N N . ASP A 1 111 ? 0.559 -1.946 -26.839 1.00 72.88 111 ASP A N 1
ATOM 828 C CA . ASP A 1 111 ? 0.202 -3.342 -26.556 1.00 72.88 111 ASP A CA 1
ATOM 829 C C . ASP A 1 111 ? 1.428 -4.280 -26.595 1.00 72.88 111 ASP A C 1
ATOM 831 O O . ASP A 1 111 ? 1.372 -5.407 -26.106 1.00 72.88 111 ASP A O 1
ATOM 835 N N . GLU A 1 112 ? 2.553 -3.821 -27.158 1.00 72.19 112 GLU A N 1
ATOM 836 C CA . GLU A 1 112 ? 3.786 -4.607 -27.331 1.00 72.19 112 GLU A CA 1
ATOM 837 C C . GLU A 1 112 ? 4.800 -4.409 -26.196 1.00 72.19 112 GLU A C 1
ATOM 839 O O . GLU A 1 112 ? 5.769 -5.164 -26.088 1.00 72.19 112 GLU A O 1
ATOM 844 N N . ARG A 1 113 ? 4.612 -3.381 -25.360 1.00 72.50 113 ARG A N 1
ATOM 845 C CA . ARG A 1 113 ? 5.542 -3.004 -24.289 1.00 72.50 113 ARG A CA 1
ATOM 846 C C . ARG A 1 113 ? 4.809 -2.797 -22.980 1.00 72.50 113 ARG A C 1
ATOM 848 O O . ARG A 1 113 ? 3.705 -2.269 -22.939 1.00 72.50 113 ARG A O 1
ATOM 855 N N . LEU A 1 114 ? 5.458 -3.169 -21.887 1.00 78.75 114 LEU A N 1
ATOM 856 C CA . LEU A 1 114 ? 5.007 -2.793 -20.558 1.00 78.75 114 LEU A CA 1
ATOM 857 C C . LEU A 1 114 ? 5.491 -1.381 -20.223 1.00 78.75 114 LEU A C 1
ATOM 859 O O . LEU A 1 114 ? 6.426 -0.858 -20.822 1.00 78.75 114 LEU A O 1
ATOM 863 N N . SER A 1 115 ? 4.860 -0.766 -19.230 1.00 79.75 115 SER A N 1
ATOM 864 C CA . SER A 1 115 ? 5.195 0.573 -18.748 1.00 79.75 115 SER A CA 1
ATOM 865 C C . SER A 1 115 ? 5.603 0.545 -17.282 1.00 79.75 115 SER A C 1
ATOM 867 O O . SER A 1 115 ? 5.412 -0.463 -16.595 1.00 79.75 115 SER A O 1
ATOM 869 N N . VAL A 1 116 ? 6.073 1.690 -16.773 1.00 77.06 116 VAL A N 1
ATOM 870 C CA . VAL A 1 116 ? 6.285 1.896 -15.330 1.00 77.06 116 VAL A CA 1
ATOM 871 C C . VAL A 1 116 ? 5.074 1.419 -14.521 1.00 77.06 116 VAL A C 1
ATOM 873 O O . VAL A 1 116 ? 5.236 0.698 -13.550 1.00 77.06 116 VAL A O 1
ATOM 876 N N . HIS A 1 117 ? 3.847 1.694 -14.971 1.00 78.94 117 HIS A N 1
ATOM 877 C CA . HIS A 1 117 ? 2.634 1.358 -14.225 1.00 78.94 117 HIS A CA 1
ATOM 878 C C . HIS A 1 117 ? 2.431 -0.156 -14.035 1.00 78.94 117 HIS A C 1
ATOM 880 O O . HIS A 1 117 ? 2.010 -0.605 -12.968 1.00 78.94 117 HIS A O 1
ATOM 886 N N . ASN A 1 118 ? 2.760 -0.956 -15.052 1.00 77.19 118 ASN A N 1
ATOM 887 C CA . ASN A 1 118 ? 2.539 -2.406 -15.039 1.00 77.19 118 ASN A CA 1
ATOM 888 C C . ASN A 1 118 ? 3.761 -3.194 -14.550 1.00 77.19 118 ASN A C 1
ATOM 890 O O . ASN A 1 118 ? 3.638 -4.372 -14.224 1.00 77.19 118 ASN A O 1
ATOM 894 N N . CYS A 1 119 ? 4.934 -2.558 -14.505 1.00 76.38 119 CYS A N 1
ATOM 895 C CA . CYS A 1 119 ? 6.189 -3.214 -14.155 1.00 76.38 119 CYS A CA 1
ATOM 896 C C . CYS A 1 119 ? 6.564 -3.173 -12.673 1.00 76.38 119 CYS A C 1
ATOM 898 O O . CYS A 1 119 ? 7.510 -3.856 -12.261 1.00 76.38 119 CYS A O 1
ATOM 900 N N . HIS A 1 120 ? 5.805 -2.434 -11.865 1.00 72.75 120 HIS A N 1
ATOM 901 C CA . HIS A 1 120 ? 5.910 -2.461 -10.408 1.00 72.75 120 HIS A CA 1
ATOM 902 C C . HIS A 1 120 ? 5.044 -3.569 -9.797 1.00 72.75 120 HIS A C 1
ATOM 904 O O . HIS A 1 120 ? 4.009 -3.956 -10.339 1.00 72.75 120 HIS A O 1
ATOM 910 N N . GLY A 1 121 ? 5.472 -4.101 -8.651 1.00 67.06 121 GLY A N 1
ATOM 911 C CA . GLY A 1 121 ? 4.869 -5.265 -8.003 1.00 67.06 121 GLY A CA 1
ATOM 912 C C . GLY A 1 121 ? 5.431 -6.582 -8.539 1.00 67.06 121 GLY A C 1
ATOM 913 O O . GLY A 1 121 ? 6.580 -6.928 -8.255 1.00 67.06 121 GLY A O 1
ATOM 914 N N . LEU A 1 122 ? 4.620 -7.339 -9.289 1.00 60.97 122 LEU A N 1
ATOM 915 C CA . LEU A 1 122 ? 4.981 -8.672 -9.784 1.00 60.97 122 LEU A CA 1
ATOM 916 C C . LEU A 1 122 ? 5.993 -8.564 -10.932 1.00 60.97 122 LEU A C 1
ATOM 918 O O . LEU A 1 122 ? 5.675 -8.111 -12.028 1.00 60.97 122 LEU A O 1
ATOM 922 N N . GLY A 1 123 ? 7.231 -8.986 -10.669 1.00 62.53 123 GLY A N 1
ATOM 923 C CA . GLY A 1 123 ? 8.332 -8.927 -11.627 1.00 62.53 123 GLY A CA 1
ATOM 924 C C . GLY A 1 123 ? 8.129 -9.848 -12.822 1.00 62.53 123 GLY A C 1
ATOM 925 O O . GLY A 1 123 ? 8.521 -11.012 -12.787 1.00 62.53 123 GLY A O 1
ATOM 926 N N . GLN A 1 124 ? 7.560 -9.314 -13.901 1.00 69.06 124 GLN A N 1
ATOM 927 C CA . GLN A 1 124 ? 7.578 -9.972 -15.202 1.00 69.06 124 GLN A CA 1
ATOM 928 C C . GLN A 1 124 ? 8.931 -9.760 -15.879 1.00 69.06 124 GLN A C 1
ATOM 930 O O . GLN A 1 124 ? 9.523 -8.682 -15.810 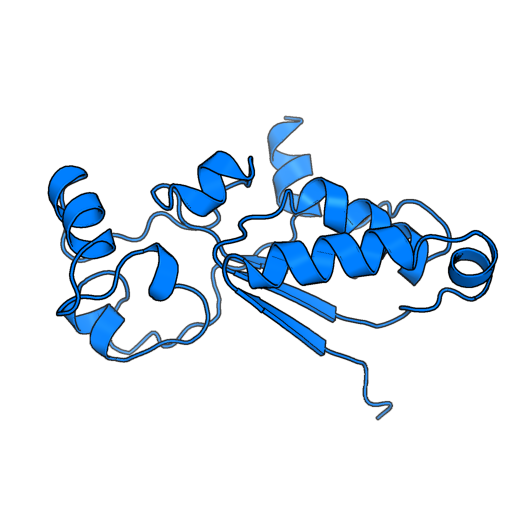1.00 69.06 124 GLN A O 1
ATOM 935 N N . ARG A 1 125 ? 9.416 -10.785 -16.585 1.00 75.94 125 ARG A N 1
ATOM 936 C CA . ARG A 1 125 ? 10.704 -10.725 -17.291 1.00 75.94 125 ARG A CA 1
ATOM 937 C C . ARG A 1 125 ? 10.719 -9.652 -18.383 1.00 75.94 125 ARG A C 1
ATOM 939 O O . ARG A 1 125 ? 11.752 -9.026 -18.595 1.00 75.94 125 ARG A O 1
ATOM 946 N N . GLN A 1 126 ? 9.563 -9.381 -18.989 1.00 77.50 126 GLN A N 1
ATOM 947 C CA . GLN A 1 126 ? 9.383 -8.327 -19.986 1.00 77.50 126 GLN A CA 1
ATOM 948 C C . GLN A 1 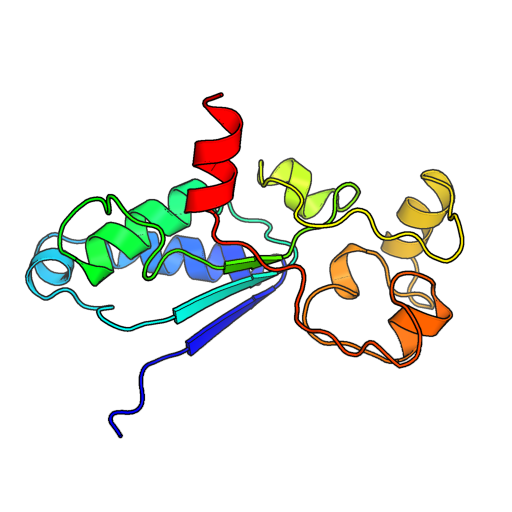126 ? 9.729 -6.930 -19.442 1.00 77.50 126 GLN A C 1
ATOM 950 O O . GLN A 1 126 ? 10.282 -6.115 -20.164 1.00 77.50 126 GLN A O 1
ATOM 955 N N . CYS A 1 127 ? 9.549 -6.677 -18.142 1.00 78.19 127 CYS A N 1
ATOM 956 C CA . CYS A 1 127 ? 9.939 -5.409 -17.523 1.00 78.19 127 CYS A CA 1
ATOM 957 C C . CYS A 1 127 ? 11.450 -5.167 -17.493 1.00 78.19 127 CYS A C 1
ATOM 959 O O . CYS A 1 127 ? 11.882 -4.020 -17.404 1.00 78.19 127 CYS A O 1
ATOM 961 N N . ILE A 1 128 ? 12.255 -6.232 -17.563 1.00 76.94 128 ILE A N 1
ATOM 962 C CA . ILE A 1 128 ? 13.709 -6.123 -17.722 1.00 76.94 128 ILE A CA 1
ATOM 963 C C . ILE A 1 128 ? 14.023 -5.723 -19.165 1.00 76.94 128 ILE A C 1
ATOM 965 O O . ILE A 1 128 ? 14.759 -4.764 -19.381 1.00 76.94 128 ILE A O 1
ATOM 969 N N . THR A 1 129 ? 13.423 -6.415 -20.140 1.00 80.31 129 THR A N 1
ATOM 970 C CA . THR A 1 129 ? 13.559 -6.104 -21.573 1.00 80.31 129 THR A CA 1
ATOM 971 C C . THR A 1 129 ? 13.142 -4.665 -21.876 1.00 80.31 129 THR A C 1
ATOM 973 O O . THR A 1 129 ? 13.845 -3.948 -22.582 1.00 80.31 129 THR A O 1
ATOM 976 N N . ASP A 1 130 ? 12.045 -4.213 -21.271 1.00 79.06 130 ASP A N 1
ATOM 977 C CA . ASP A 1 130 ? 11.508 -2.869 -21.459 1.00 79.06 130 ASP A CA 1
ATOM 978 C C . ASP A 1 130 ? 12.221 -1.814 -20.595 1.00 79.06 130 ASP A C 1
ATOM 980 O O . ASP A 1 130 ? 11.882 -0.634 -20.664 1.00 79.06 130 ASP A O 1
ATOM 984 N N . GLY A 1 131 ? 13.232 -2.190 -19.807 1.00 74.50 131 GLY A N 1
ATOM 985 C CA . GLY A 1 131 ? 14.089 -1.247 -19.082 1.00 74.50 131 GLY A CA 1
ATOM 986 C C . GLY A 1 131 ? 13.502 -0.649 -17.809 1.00 74.50 131 GLY A C 1
ATOM 987 O O . GLY A 1 131 ? 14.078 0.291 -17.260 1.00 74.50 131 GLY A O 1
ATOM 988 N N . TYR A 1 132 ? 12.383 -1.191 -17.335 1.00 75.31 132 TYR A N 1
ATOM 989 C CA . TYR A 1 132 ? 11.718 -0.784 -16.098 1.00 75.31 132 TYR A CA 1
ATOM 990 C C . TYR A 1 132 ? 12.180 -1.588 -14.876 1.00 75.31 132 TYR A C 1
ATOM 992 O O . TYR A 1 132 ? 11.737 -1.311 -13.765 1.00 75.31 132 TYR A O 1
ATOM 1000 N N . ARG A 1 133 ? 13.055 -2.587 -15.071 1.00 74.50 133 ARG A N 1
ATOM 1001 C CA . ARG A 1 133 ? 13.689 -3.404 -14.022 1.00 74.50 133 ARG A CA 1
ATOM 1002 C C . ARG A 1 133 ? 15.100 -3.839 -14.416 1.00 74.50 133 ARG A C 1
ATOM 1004 O O . ARG A 1 133 ? 15.445 -3.855 -15.596 1.00 74.50 133 ARG A O 1
ATOM 1011 N N . THR A 1 134 ? 15.924 -4.207 -13.436 1.00 70.50 134 THR A N 1
ATOM 1012 C CA . THR A 1 134 ? 17.271 -4.763 -13.665 1.00 70.50 134 THR A CA 1
ATOM 1013 C C . THR A 1 134 ? 17.209 -6.290 -13.737 1.00 70.50 134 THR A C 1
ATOM 1015 O O . THR A 1 134 ? 16.492 -6.930 -12.965 1.00 70.50 134 THR A O 1
ATOM 1018 N N . GLY A 1 135 ? 17.959 -6.897 -14.662 1.00 63.19 135 GLY A N 1
ATOM 1019 C CA . GLY A 1 135 ? 18.076 -8.353 -14.767 1.00 63.19 135 GLY A CA 1
ATOM 1020 C C . GLY A 1 135 ? 18.654 -8.981 -13.497 1.00 63.19 135 GLY A C 1
ATOM 1021 O O . GLY A 1 135 ? 19.586 -8.444 -12.911 1.00 63.19 135 GLY A O 1
ATOM 1022 N N . GLY A 1 136 ? 18.085 -10.105 -13.052 1.00 60.03 136 GLY A N 1
ATOM 1023 C CA . GLY A 1 136 ? 18.488 -10.781 -11.810 1.00 60.03 136 GLY A CA 1
ATOM 1024 C C . GLY A 1 136 ? 17.874 -10.194 -10.536 1.00 60.03 136 GLY A C 1
ATOM 1025 O O . GLY A 1 136 ? 17.875 -10.869 -9.511 1.00 60.03 136 GLY A O 1
ATOM 1026 N N . ASP A 1 137 ? 17.270 -9.002 -10.607 1.00 55.19 137 ASP A N 1
ATOM 1027 C CA . ASP A 1 137 ? 16.612 -8.352 -9.474 1.00 55.19 137 ASP A CA 1
ATOM 1028 C C . ASP A 1 137 ? 15.079 -8.457 -9.606 1.00 55.19 137 ASP A C 1
ATOM 1030 O O . ASP A 1 137 ? 14.354 -7.503 -9.912 1.00 55.19 137 ASP A O 1
ATOM 1034 N N . LEU A 1 138 ? 14.544 -9.660 -9.357 1.00 52.78 138 LEU A N 1
ATOM 1035 C CA . LEU A 1 138 ? 13.097 -9.895 -9.193 1.00 52.78 138 LEU A CA 1
ATOM 1036 C C . LEU A 1 138 ? 12.575 -9.356 -7.840 1.00 52.78 138 LEU A C 1
ATOM 1038 O O . LEU A 1 138 ? 11.618 -9.884 -7.278 1.00 52.78 138 LEU A O 1
ATOM 1042 N N . LYS A 1 139 ? 13.190 -8.295 -7.295 1.00 52.50 139 LYS A N 1
ATOM 1043 C CA . LYS A 1 139 ? 12.753 -7.607 -6.074 1.00 52.50 139 LYS A CA 1
ATOM 1044 C C . LYS A 1 139 ? 11.314 -7.111 -6.182 1.00 52.50 139 LYS A C 1
ATOM 1046 O O . LYS A 1 139 ? 11.034 -6.100 -6.820 1.00 52.50 139 LYS A O 1
ATOM 1051 N N . MET A 1 140 ? 10.391 -7.773 -5.503 1.00 55.38 140 MET A N 1
ATOM 1052 C CA . MET A 1 140 ? 9.282 -7.054 -4.881 1.00 55.38 140 MET A CA 1
ATOM 1053 C C . MET A 1 140 ? 9.899 -6.331 -3.680 1.00 55.38 140 MET A C 1
ATOM 1055 O O . MET A 1 140 ? 10.212 -7.001 -2.701 1.00 55.38 140 MET A O 1
ATOM 1059 N N . GLY A 1 141 ? 10.219 -5.034 -3.766 1.00 59.53 141 GLY A N 1
ATOM 1060 C CA . GLY A 1 141 ? 11.141 -4.493 -2.751 1.00 59.53 141 GLY A CA 1
ATOM 1061 C C . GLY A 1 141 ? 11.332 -2.989 -2.625 1.00 59.53 141 GLY A C 1
ATOM 1062 O O . GLY A 1 141 ? 11.752 -2.558 -1.557 1.00 59.53 141 GLY A O 1
ATOM 1063 N N . ASN A 1 142 ? 10.965 -2.170 -3.614 1.00 73.31 142 ASN A N 1
ATOM 1064 C CA . ASN A 1 142 ? 10.985 -0.707 -3.450 1.00 73.31 142 ASN A CA 1
ATOM 1065 C C . ASN A 1 142 ? 9.757 -0.212 -2.673 1.00 73.31 142 ASN A C 1
ATOM 1067 O O . ASN A 1 142 ? 9.215 0.852 -2.958 1.00 73.31 142 ASN A O 1
ATOM 1071 N N . GLU A 1 143 ? 9.265 -1.010 -1.733 1.00 85.81 143 GLU A N 1
ATOM 1072 C CA . GLU A 1 143 ? 8.106 -0.662 -0.932 1.00 85.81 143 GLU A CA 1
ATOM 1073 C C . GLU A 1 143 ? 8.532 0.106 0.315 1.00 85.81 143 GLU A C 1
ATOM 1075 O O . GLU A 1 143 ? 9.527 -0.216 0.964 1.00 85.81 143 GLU A O 1
ATOM 1080 N N . ARG A 1 144 ? 7.750 1.121 0.667 1.00 91.44 144 ARG A N 1
ATOM 1081 C CA . ARG A 1 144 ? 7.823 1.790 1.970 1.00 91.44 144 ARG A CA 1
ATOM 1082 C C . ARG A 1 144 ? 6.438 1.830 2.579 1.00 91.44 144 ARG A C 1
ATOM 1084 O O . ARG A 1 144 ? 5.452 1.639 1.866 1.00 91.44 144 ARG A O 1
ATOM 1091 N N . THR A 1 145 ? 6.329 2.079 3.876 1.00 94.62 145 THR A N 1
ATOM 1092 C CA . THR A 1 145 ? 5.007 2.384 4.430 1.00 94.62 145 THR A CA 1
ATOM 1093 C C . THR A 1 145 ? 4.607 3.801 4.040 1.00 94.62 145 THR A C 1
ATOM 1095 O O . THR A 1 145 ? 5.441 4.710 3.973 1.00 94.62 145 THR A O 1
ATOM 1098 N N . ILE A 1 146 ? 3.321 4.018 3.777 1.00 95.88 146 ILE A N 1
ATOM 1099 C CA . ILE A 1 146 ? 2.826 5.367 3.497 1.00 95.88 146 ILE A CA 1
ATOM 1100 C C . ILE A 1 146 ? 2.985 6.286 4.718 1.00 95.88 146 ILE A C 1
ATOM 1102 O O . ILE A 1 146 ? 3.241 7.478 4.553 1.00 95.88 146 ILE A O 1
ATOM 1106 N N . PHE A 1 147 ? 2.935 5.728 5.934 1.00 96.12 147 PHE A N 1
ATOM 1107 C CA . PHE A 1 147 ? 3.235 6.447 7.171 1.00 96.12 147 PHE A CA 1
ATOM 1108 C C . PHE A 1 147 ? 4.631 7.091 7.142 1.00 96.12 147 PHE A C 1
ATOM 1110 O O . PHE A 1 147 ? 4.760 8.295 7.370 1.00 96.12 147 PHE A O 1
ATOM 1117 N N . GLU A 1 148 ? 5.673 6.320 6.813 1.00 94.75 148 GLU A N 1
ATOM 1118 C CA . GLU A 1 148 ? 7.052 6.826 6.722 1.00 94.75 148 GLU A CA 1
ATOM 1119 C C . GLU A 1 148 ? 7.191 7.918 5.658 1.00 94.75 148 GLU A C 1
ATOM 1121 O O . GLU A 1 148 ? 7.855 8.929 5.886 1.00 94.75 148 GLU A O 1
ATOM 1126 N N . LEU A 1 149 ? 6.547 7.733 4.503 1.00 93.25 149 LEU A N 1
ATOM 1127 C CA . LEU A 1 149 ? 6.597 8.698 3.405 1.00 93.25 149 LEU A CA 1
ATOM 1128 C C . LEU A 1 149 ? 5.895 10.012 3.755 1.00 93.25 149 LEU A C 1
ATOM 1130 O O . LEU A 1 149 ? 6.383 11.076 3.382 1.00 93.25 149 LEU A O 1
ATOM 1134 N N . ASN A 1 150 ? 4.778 9.961 4.482 1.00 93.00 150 ASN A N 1
ATOM 1135 C CA . ASN A 1 150 ? 4.094 11.162 4.954 1.00 93.00 150 ASN A CA 1
ATOM 1136 C C . ASN A 1 150 ? 4.929 11.896 6.006 1.00 93.00 150 ASN A C 1
ATOM 1138 O O . ASN A 1 150 ? 5.121 13.102 5.891 1.00 93.00 150 ASN A O 1
ATOM 1142 N N . LYS A 1 151 ? 5.520 11.167 6.962 1.00 90.38 151 LYS A N 1
ATOM 1143 C CA . LYS A 1 151 ? 6.415 11.755 7.971 1.00 90.38 151 LYS A CA 1
ATOM 1144 C C . LYS A 1 151 ? 7.656 12.405 7.364 1.00 90.38 151 LYS A C 1
ATOM 1146 O O . LYS A 1 151 ? 8.134 13.405 7.886 1.00 90.38 151 LYS A O 1
ATOM 1151 N N . ALA A 1 152 ? 8.176 11.864 6.264 1.00 87.12 152 ALA A N 1
ATOM 1152 C CA . ALA A 1 152 ? 9.302 12.463 5.553 1.00 87.12 152 ALA A CA 1
ATOM 1153 C C . ALA A 1 152 ? 8.952 13.796 4.862 1.00 87.12 152 ALA A C 1
ATOM 1155 O O . ALA A 1 152 ? 9.853 14.599 4.661 1.00 87.12 152 ALA A O 1
ATOM 1156 N N . LYS A 1 153 ? 7.677 14.041 4.519 1.00 80.19 153 LYS A N 1
ATOM 1157 C CA . LYS A 1 153 ? 7.202 15.302 3.913 1.00 80.19 153 LYS A CA 1
ATOM 1158 C C . LYS A 1 153 ? 6.933 16.419 4.927 1.00 80.19 153 LYS A C 1
ATOM 1160 O O . LYS A 1 153 ? 6.802 17.567 4.529 1.00 80.19 153 LYS A O 1
ATOM 1165 N N . GLU A 1 154 ? 6.787 16.080 6.207 1.00 79.19 154 GLU A N 1
ATOM 1166 C CA . GLU A 1 154 ? 6.560 17.043 7.298 1.00 79.19 154 GLU A CA 1
ATOM 1167 C C . GLU A 1 154 ? 7.857 17.741 7.761 1.00 79.19 154 GLU A C 1
ATOM 1169 O O . GLU A 1 154 ? 7.804 18.594 8.645 1.00 79.19 154 GLU A O 1
ATOM 1174 N N . LYS A 1 155 ? 9.012 17.359 7.199 1.00 56.41 155 LYS A N 1
ATOM 1175 C CA . LYS A 1 155 ? 10.336 17.939 7.462 1.00 56.41 155 LYS A CA 1
ATOM 1176 C C . LYS A 1 155 ? 10.738 18.889 6.345 1.00 56.41 155 LYS A C 1
ATOM 1178 O O . LYS A 1 155 ? 11.390 19.899 6.679 1.00 56.41 155 LYS A O 1
#

Sequence (155 aa):
MEKKLYIGAHSRGTLTLSNALKVLNTEDNLAKKLLSGTTIKMVGPAANVTRADGYLSQLQTGKERTTSDGSIRIENHASDPVGILGGNPATTSENNLNKSWLQRTADMFSDERLSVHNCHGLGQRQCITDGYRTGGDLKMGNERTIFELNKAKEK

Secondary structure (DSSP, 8-state):
-----EEEEETTHHHHHHHHHHHH--HHHHHTTTTTT-EEEEES-SS-HHHHHHHHHHHHHSS--SSSTTPPEEE-BTT-HHHHHTTPPPSB---TT---HHHHHHHHT-SSS--HHHHSSS--THHHHTTSS-TT-------EEHHHHHHHHT-

Radius of gyration: 16.57 Å; chains: 1; bounding box: 37×38×46 Å

Foldseek 3Di:
DDDAAEEEAAECSLVVLLVVLVVCQDLVLLVVLVRARYAAEYELYLAQQVSSQQSNCSSHHVHHDDDLPRFYKYAHEPLSVSCVNNVHDHLDHFQQPVDDSVRLVVQVVDPVAHHLRRCQDQHDPRCCVNRVDPPPCRDNDSIDGSVVVVVVVVD

pLDDT: mean 85.45, std 12.32, range [47.34, 98.44]

Organism: Haemophilus haemolyticus (NCBI:txid726)